Protein AF-A0A385Z1X9-F1 (afdb_monomer_lite)

pLDDT: mean 89.89, std 8.9, range [44.81, 96.81]

Radius of gyration: 25.48 Å; chains: 1; bounding box: 55×31×73 Å

Organism: NCBI:txid2320867

Structure (mmCIF, N/CA/C/O backbone):
data_AF-A0A385Z1X9-F1
#
_entry.id   AF-A0A385Z1X9-F1
#
loop_
_atom_site.group_PDB
_atom_site.id
_atom_site.type_symbol
_atom_site.label_atom_id
_atom_site.label_alt_id
_atom_site.label_comp_id
_atom_site.label_asym_id
_atom_site.label_entity_id
_atom_site.label_seq_id
_atom_site.pdbx_PDB_ins_code
_atom_site.Cartn_x
_atom_site.Cartn_y
_atom_site.Cartn_z
_atom_site.occupancy
_atom_site.B_iso_or_equiv
_atom_site.auth_seq_id
_atom_site.auth_comp_id
_atom_site.auth_asym_id
_atom_site.auth_atom_id
_atom_site.pdbx_PDB_model_nu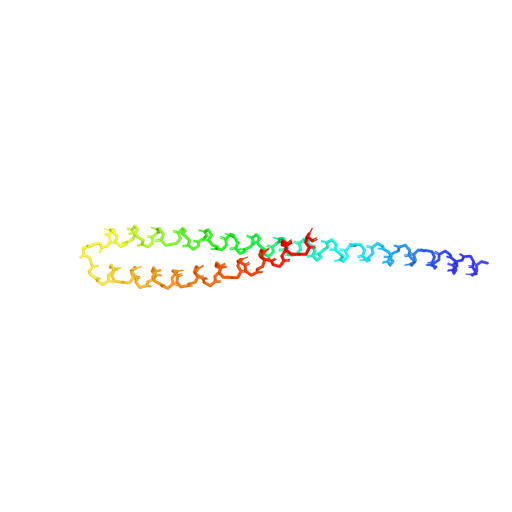m
ATOM 1 N N . MET A 1 1 ? 32.410 11.685 -45.704 1.00 73.31 1 MET A N 1
ATOM 2 C CA . MET A 1 1 ? 31.938 12.490 -44.552 1.00 73.31 1 MET A CA 1
ATOM 3 C C . MET A 1 1 ? 30.573 12.002 -44.092 1.00 73.31 1 MET A C 1
ATOM 5 O O . MET A 1 1 ? 30.471 11.574 -42.953 1.00 73.31 1 MET A O 1
ATOM 9 N N . GLU A 1 2 ? 29.567 11.971 -44.970 1.00 85.19 2 GLU A N 1
ATOM 10 C CA . GLU A 1 2 ? 28.208 11.497 -44.642 1.00 85.19 2 GLU A CA 1
ATOM 11 C C . GLU A 1 2 ? 28.159 10.044 -44.138 1.00 85.19 2 GLU A C 1
ATOM 13 O O . GLU A 1 2 ? 27.526 9.781 -43.122 1.00 85.19 2 GLU A O 1
ATOM 18 N N . GLU A 1 3 ? 28.902 9.116 -44.752 1.00 89.88 3 GLU A N 1
ATOM 19 C CA . GLU A 1 3 ? 28.977 7.720 -44.278 1.00 89.88 3 GLU A CA 1
ATOM 20 C C . GLU A 1 3 ? 29.574 7.586 -42.870 1.00 89.88 3 GLU A C 1
ATOM 22 O O . GLU A 1 3 ? 29.075 6.814 -42.057 1.00 89.88 3 GLU A O 1
ATOM 27 N N . LEU A 1 4 ? 30.609 8.366 -42.538 1.00 92.19 4 LEU A N 1
ATOM 28 C CA . LEU A 1 4 ? 31.213 8.352 -41.198 1.00 92.19 4 LEU A CA 1
ATOM 29 C C . LEU A 1 4 ? 30.242 8.895 -40.143 1.00 92.19 4 LEU A C 1
ATOM 31 O O . LEU A 1 4 ? 30.178 8.368 -39.033 1.00 92.19 4 LEU A O 1
ATOM 35 N N . ILE A 1 5 ? 29.457 9.915 -40.505 1.00 92.31 5 ILE A N 1
ATOM 36 C CA . ILE A 1 5 ? 28.384 10.450 -39.660 1.00 92.31 5 ILE A CA 1
ATOM 37 C C . ILE A 1 5 ? 27.288 9.395 -39.474 1.00 92.31 5 ILE A C 1
ATOM 39 O O . ILE A 1 5 ? 26.833 9.193 -38.352 1.00 92.31 5 ILE A O 1
ATOM 43 N N . ALA A 1 6 ? 26.902 8.683 -40.536 1.00 92.81 6 ALA A N 1
ATOM 44 C CA . ALA A 1 6 ? 25.884 7.638 -40.476 1.00 92.81 6 ALA A CA 1
ATOM 45 C C . ALA A 1 6 ? 26.318 6.449 -39.603 1.00 92.81 6 ALA A C 1
ATOM 47 O O . ALA A 1 6 ? 25.547 5.992 -38.760 1.00 92.81 6 ALA A O 1
ATOM 48 N N . ILE A 1 7 ? 27.565 5.988 -39.742 1.00 93.50 7 ILE A N 1
ATOM 49 C CA . ILE A 1 7 ? 28.143 4.927 -38.903 1.00 93.50 7 ILE A CA 1
ATOM 50 C C . ILE A 1 7 ? 28.199 5.381 -37.439 1.00 93.50 7 ILE A C 1
ATOM 52 O O . ILE A 1 7 ? 27.785 4.641 -36.545 1.00 93.50 7 ILE A O 1
ATOM 56 N N . GLY A 1 8 ? 28.654 6.612 -37.185 1.00 94.00 8 GLY A N 1
ATOM 57 C CA . GLY A 1 8 ? 28.674 7.191 -35.842 1.00 94.00 8 GLY A CA 1
ATOM 58 C C . GLY A 1 8 ? 27.276 7.277 -35.224 1.00 94.00 8 GLY A C 1
ATOM 59 O O . GLY A 1 8 ? 27.075 6.861 -34.084 1.00 94.00 8 GLY A O 1
ATOM 60 N N . ALA A 1 9 ? 26.288 7.741 -35.990 1.00 94.00 9 ALA A N 1
ATOM 61 C CA . ALA A 1 9 ? 24.898 7.820 -35.556 1.00 94.00 9 ALA A CA 1
ATOM 62 C C . ALA A 1 9 ? 24.305 6.435 -35.258 1.00 94.00 9 ALA A C 1
ATOM 64 O O . ALA A 1 9 ? 23.629 6.272 -34.244 1.00 94.00 9 ALA A O 1
ATOM 65 N N . ALA A 1 10 ? 24.596 5.426 -36.084 1.00 94.25 10 ALA A N 1
ATOM 66 C CA . ALA A 1 10 ? 24.143 4.054 -35.867 1.00 94.25 10 ALA A CA 1
ATOM 67 C C . ALA A 1 10 ? 24.723 3.450 -34.577 1.00 94.25 10 ALA A C 1
ATOM 69 O O . ALA A 1 10 ? 23.997 2.808 -33.817 1.00 94.25 10 ALA A O 1
ATOM 70 N N . LEU A 1 11 ? 26.004 3.702 -34.287 1.00 94.88 11 LEU A N 1
ATOM 71 C CA . LEU A 1 11 ? 26.640 3.267 -33.041 1.00 94.88 11 LEU A CA 1
ATOM 72 C C . LEU A 1 11 ? 26.021 3.953 -31.818 1.00 94.88 11 LEU A C 1
ATOM 74 O O . LEU A 1 11 ? 25.678 3.280 -30.846 1.00 94.88 11 LEU A O 1
ATOM 78 N N . ILE A 1 12 ? 25.827 5.274 -31.876 1.00 95.06 12 ILE A N 1
ATOM 79 C CA . ILE A 1 12 ? 25.201 6.040 -30.788 1.00 95.06 12 ILE A CA 1
ATOM 80 C C . ILE A 1 12 ? 23.765 5.563 -30.555 1.00 95.06 12 ILE A C 1
ATOM 82 O O . ILE A 1 12 ? 23.380 5.323 -29.412 1.00 95.06 12 ILE A O 1
ATOM 86 N N . ALA A 1 13 ? 22.986 5.370 -31.621 1.00 93.88 13 ALA A N 1
ATOM 87 C CA . ALA A 1 13 ? 21.621 4.867 -31.532 1.00 93.88 13 ALA A CA 1
ATOM 88 C C . ALA A 1 13 ? 21.574 3.449 -30.943 1.00 93.88 13 ALA A C 1
ATOM 90 O O . ALA A 1 13 ? 20.731 3.168 -30.092 1.00 93.88 13 ALA A O 1
ATOM 91 N N . GLY A 1 14 ? 22.505 2.573 -31.334 1.00 95.50 14 GLY A N 1
ATOM 92 C CA . GLY A 1 14 ? 22.627 1.227 -30.775 1.00 95.50 14 GLY A CA 1
ATOM 93 C C . GLY A 1 14 ? 22.925 1.239 -29.274 1.00 95.50 14 GLY A C 1
ATOM 94 O O . GLY A 1 14 ? 22.247 0.558 -28.502 1.00 95.50 14 GLY A O 1
ATOM 95 N N . LEU A 1 15 ? 23.886 2.058 -28.839 1.00 94.75 15 LEU A N 1
ATOM 96 C CA . LEU A 1 15 ? 24.222 2.219 -27.420 1.00 94.75 15 LEU A CA 1
ATOM 97 C C . LEU A 1 15 ? 23.061 2.823 -26.621 1.00 94.75 15 LEU A C 1
ATOM 99 O O . LEU A 1 15 ? 22.746 2.339 -25.533 1.00 94.75 15 LEU A O 1
ATOM 103 N N . ALA A 1 16 ? 22.387 3.832 -27.172 1.00 94.44 16 ALA A N 1
ATOM 104 C CA . ALA A 1 16 ? 21.220 4.444 -26.549 1.00 94.44 16 ALA A CA 1
ATOM 105 C C . ALA A 1 16 ? 20.064 3.443 -26.402 1.00 94.44 16 ALA A C 1
ATOM 107 O O . ALA A 1 16 ? 19.443 3.380 -25.344 1.00 94.44 16 ALA A O 1
ATOM 108 N N . ALA A 1 17 ? 19.805 2.618 -27.420 1.00 94.69 17 ALA A N 1
ATOM 109 C CA . ALA A 1 17 ? 18.778 1.581 -27.368 1.00 94.69 17 ALA A CA 1
ATOM 110 C C . ALA A 1 17 ? 19.089 0.510 -26.308 1.00 94.69 17 ALA A C 1
ATOM 112 O O . ALA A 1 17 ? 18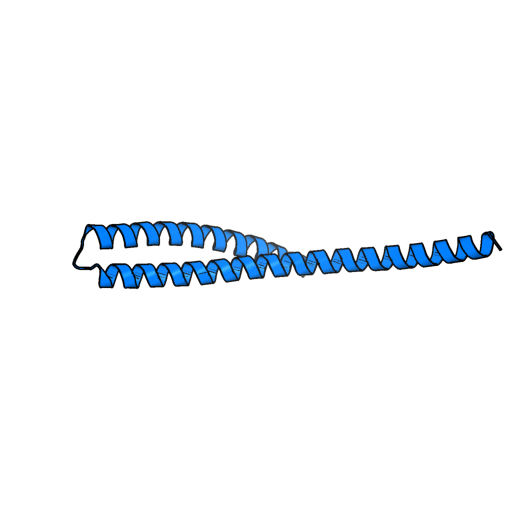.196 0.096 -25.564 1.00 94.69 17 ALA A O 1
ATOM 113 N N . LEU A 1 18 ? 20.354 0.091 -26.195 1.00 94.31 18 LEU A N 1
ATOM 114 C CA . LEU A 1 18 ? 20.796 -0.836 -25.148 1.00 94.31 18 LEU A CA 1
ATOM 115 C C . LEU A 1 18 ? 20.613 -0.235 -23.751 1.00 94.31 18 LEU A C 1
ATOM 117 O O . LEU A 1 18 ? 20.032 -0.880 -22.876 1.00 94.31 18 LEU A O 1
ATOM 121 N N . TYR A 1 19 ? 21.038 1.015 -23.558 1.00 95.12 19 TYR A N 1
ATOM 122 C CA . TYR A 1 19 ? 20.876 1.714 -22.286 1.00 95.12 19 TYR A CA 1
ATOM 123 C C . TYR A 1 19 ? 19.399 1.904 -21.920 1.00 95.12 19 TYR A C 1
ATOM 125 O O . TYR A 1 19 ? 19.001 1.636 -20.788 1.00 95.12 19 TYR A O 1
ATOM 133 N N . ALA A 1 20 ? 18.558 2.289 -22.884 1.00 93.12 20 ALA A N 1
ATOM 134 C CA . ALA A 1 20 ? 17.119 2.424 -22.689 1.00 93.12 20 ALA A CA 1
ATOM 135 C C . ALA A 1 20 ? 16.472 1.096 -22.270 1.00 93.12 20 ALA A C 1
ATOM 137 O O . ALA A 1 20 ? 15.628 1.078 -21.376 1.00 93.12 20 ALA A O 1
ATOM 138 N N . ARG A 1 21 ? 16.901 -0.031 -22.852 1.00 92.88 21 ARG A N 1
ATOM 139 C CA . ARG A 1 21 ? 16.410 -1.361 -22.468 1.00 92.88 21 ARG A CA 1
ATOM 140 C C . ARG A 1 21 ? 16.768 -1.713 -21.023 1.00 92.88 21 ARG A C 1
ATOM 142 O O . ARG A 1 21 ? 15.917 -2.231 -20.302 1.00 92.88 21 ARG A O 1
ATOM 149 N N . TRP A 1 22 ? 17.998 -1.441 -20.591 1.00 92.94 22 TRP A N 1
ATOM 150 C CA . TRP A 1 22 ? 18.405 -1.659 -19.198 1.00 92.94 22 TRP A CA 1
ATOM 151 C C . TRP A 1 22 ? 17.672 -0.729 -18.238 1.00 92.94 22 TRP A C 1
ATOM 153 O O . TRP A 1 22 ? 17.151 -1.183 -17.223 1.00 92.94 22 TRP A O 1
ATOM 163 N N . SER A 1 23 ? 17.556 0.548 -18.597 1.00 91.00 23 SER A N 1
ATOM 164 C CA . SER A 1 23 ? 16.826 1.538 -17.810 1.00 91.00 23 SER A CA 1
ATOM 165 C C . SER A 1 23 ? 15.356 1.154 -17.638 1.00 91.00 23 SER A C 1
ATOM 167 O O . SER A 1 23 ? 14.844 1.218 -16.525 1.00 91.00 23 SER A O 1
ATOM 169 N N . ALA A 1 24 ? 14.693 0.668 -18.691 1.00 91.44 24 ALA A N 1
ATOM 170 C CA . ALA A 1 24 ? 13.314 0.193 -18.611 1.00 91.44 24 ALA A CA 1
ATOM 171 C C . ALA A 1 24 ? 13.164 -1.020 -17.677 1.00 91.44 24 ALA A C 1
ATOM 173 O O . ALA A 1 24 ? 12.196 -1.105 -16.920 1.00 91.44 24 ALA A O 1
ATOM 174 N N . HIS A 1 25 ? 14.124 -1.949 -17.705 1.00 87.62 25 HIS A N 1
ATOM 175 C CA . HIS A 1 25 ? 14.111 -3.113 -16.821 1.00 87.62 25 HIS A CA 1
ATOM 176 C C . HIS A 1 25 ? 14.286 -2.714 -15.349 1.00 87.62 25 HIS A C 1
ATOM 178 O O . HIS A 1 25 ? 13.511 -3.149 -14.495 1.00 87.62 25 HIS A O 1
ATOM 184 N N . GLU A 1 26 ? 15.244 -1.834 -15.057 1.00 88.12 26 GLU A N 1
ATOM 185 C CA . GLU A 1 26 ? 15.481 -1.363 -13.690 1.00 88.12 26 GLU A CA 1
ATOM 186 C C . GLU A 1 26 ? 14.323 -0.493 -13.185 1.00 88.12 26 GLU A C 1
ATOM 188 O O . GLU A 1 26 ? 13.895 -0.632 -12.042 1.00 88.12 26 GLU A O 1
ATOM 193 N N . ALA A 1 27 ? 13.740 0.344 -14.050 1.00 88.25 27 ALA A N 1
ATOM 194 C CA . ALA A 1 27 ? 12.565 1.144 -13.719 1.00 88.25 27 ALA A CA 1
ATOM 195 C C . ALA A 1 27 ? 11.354 0.271 -13.365 1.00 88.25 27 ALA A C 1
ATOM 197 O O . ALA A 1 27 ? 10.645 0.583 -12.409 1.00 88.25 27 ALA A O 1
ATOM 198 N N . LYS A 1 28 ? 11.131 -0.843 -14.080 1.00 88.19 28 LYS A N 1
ATOM 199 C CA . LYS A 1 28 ? 10.066 -1.798 -13.739 1.00 88.19 28 LYS A CA 1
ATOM 200 C C . LYS A 1 28 ? 10.278 -2.366 -12.334 1.00 88.19 28 LYS A C 1
ATOM 202 O O . LYS A 1 28 ? 9.388 -2.273 -11.496 1.00 88.19 28 LYS A O 1
ATOM 207 N N . LYS A 1 29 ? 11.485 -2.856 -12.053 1.00 85.25 29 LYS A N 1
ATOM 208 C CA . LYS A 1 29 ? 11.848 -3.413 -10.745 1.00 85.25 29 LYS A CA 1
ATOM 209 C C . LYS A 1 29 ? 11.712 -2.387 -9.615 1.00 85.25 29 LYS A C 1
ATOM 211 O O . LYS A 1 29 ? 11.183 -2.702 -8.551 1.00 85.25 29 LYS A O 1
ATOM 216 N N . ALA A 1 30 ? 12.163 -1.156 -9.845 1.00 86.19 30 ALA A N 1
ATOM 217 C CA . ALA A 1 30 ? 12.029 -0.066 -8.886 1.00 86.19 30 ALA A CA 1
ATOM 218 C C . ALA A 1 30 ? 10.557 0.294 -8.634 1.00 86.19 30 ALA A C 1
ATOM 220 O O . ALA A 1 30 ? 10.183 0.554 -7.492 1.00 86.19 30 ALA A O 1
ATOM 221 N N . ASN A 1 31 ? 9.715 0.266 -9.670 1.00 88.44 31 ASN A N 1
ATOM 222 C CA . ASN A 1 31 ? 8.280 0.507 -9.548 1.00 88.44 31 ASN A CA 1
ATOM 223 C C . ASN A 1 31 ? 7.590 -0.597 -8.737 1.00 88.44 31 ASN A C 1
ATOM 225 O O . ASN A 1 31 ? 6.807 -0.296 -7.840 1.00 88.44 31 ASN A O 1
ATOM 229 N N . ASP A 1 32 ? 7.937 -1.862 -8.972 1.00 86.75 32 ASP A N 1
ATOM 230 C CA . ASP A 1 32 ? 7.363 -2.976 -8.216 1.00 86.75 32 ASP A CA 1
ATOM 231 C C . ASP A 1 32 ? 7.734 -2.905 -6.721 1.00 86.75 32 ASP A C 1
ATOM 233 O O . ASP A 1 32 ? 6.871 -3.056 -5.851 1.00 86.75 32 ASP A O 1
ATOM 237 N N . ILE A 1 33 ? 8.994 -2.575 -6.405 1.00 87.19 33 ILE A N 1
ATOM 238 C CA . ILE A 1 33 ? 9.446 -2.316 -5.026 1.00 87.19 33 ILE A CA 1
ATOM 239 C C . ILE A 1 33 ? 8.729 -1.092 -4.439 1.00 87.19 33 ILE A C 1
ATOM 241 O O . ILE A 1 33 ? 8.257 -1.131 -3.302 1.00 87.19 33 ILE A O 1
ATOM 245 N N . GLY A 1 34 ? 8.626 -0.007 -5.208 1.00 89.69 34 GLY A N 1
ATOM 246 C CA . GLY A 1 34 ? 7.946 1.222 -4.803 1.00 89.69 34 GLY A CA 1
ATOM 247 C C . GLY A 1 34 ? 6.474 0.984 -4.471 1.00 89.69 34 GLY A C 1
ATOM 248 O O . GLY A 1 34 ? 5.991 1.454 -3.441 1.00 89.69 34 GLY A O 1
ATOM 249 N N . ARG A 1 35 ? 5.779 0.183 -5.283 1.00 90.62 35 ARG A N 1
ATOM 250 C CA . ARG A 1 35 ? 4.390 -0.214 -5.046 1.00 90.62 35 ARG A CA 1
ATOM 251 C C . ARG A 1 35 ? 4.250 -1.036 -3.769 1.00 90.62 35 ARG A C 1
ATOM 253 O O . ARG A 1 35 ? 3.362 -0.746 -2.970 1.00 90.62 35 ARG A O 1
ATOM 260 N N . LEU A 1 36 ? 5.119 -2.024 -3.547 1.00 90.56 36 LEU A N 1
ATOM 261 C CA . LEU A 1 36 ? 5.087 -2.822 -2.319 1.00 90.56 36 LEU A CA 1
ATOM 262 C C . LEU A 1 36 ? 5.332 -1.950 -1.078 1.00 90.56 36 LEU A C 1
ATOM 264 O O . LEU A 1 36 ? 4.595 -2.053 -0.099 1.00 90.56 36 LEU A O 1
ATOM 268 N N . ASN A 1 37 ? 6.307 -1.041 -1.139 1.00 92.25 37 ASN A N 1
ATOM 269 C CA . ASN A 1 37 ? 6.578 -0.094 -0.058 1.00 92.25 37 ASN A CA 1
ATOM 270 C C . ASN A 1 37 ? 5.383 0.825 0.217 1.00 92.25 37 ASN A C 1
ATOM 272 O O . ASN A 1 37 ? 5.046 1.051 1.378 1.00 92.25 37 ASN A O 1
ATOM 276 N N . ALA A 1 38 ? 4.706 1.315 -0.825 1.00 93.69 38 ALA A N 1
ATOM 277 C CA . ALA A 1 38 ? 3.501 2.123 -0.669 1.00 93.69 38 ALA A CA 1
ATOM 278 C C . ALA A 1 38 ? 2.371 1.340 0.023 1.00 93.69 38 ALA A C 1
ATOM 280 O O . ALA A 1 38 ? 1.722 1.867 0.926 1.00 93.69 38 ALA A O 1
ATOM 281 N N . LEU A 1 39 ? 2.167 0.068 -0.338 1.00 94.12 39 LEU A N 1
ATOM 282 C CA . LEU A 1 39 ? 1.178 -0.793 0.316 1.00 94.12 39 LEU A CA 1
ATOM 283 C C . LEU A 1 39 ? 1.526 -1.060 1.790 1.00 94.12 39 LEU A C 1
ATOM 285 O O . LEU A 1 39 ? 0.650 -0.995 2.653 1.00 94.12 39 LEU A O 1
ATOM 289 N N . LEU A 1 40 ? 2.799 -1.313 2.103 1.00 94.00 40 LEU A N 1
ATOM 290 C CA . LEU A 1 40 ? 3.264 -1.493 3.483 1.00 94.00 40 LEU A CA 1
ATOM 291 C C . LEU A 1 40 ? 3.089 -0.216 4.318 1.00 94.00 40 LEU A C 1
ATOM 293 O O . LEU A 1 40 ? 2.645 -0.292 5.464 1.00 94.00 40 LEU A O 1
ATOM 297 N N . ALA A 1 41 ? 3.374 0.951 3.737 1.00 95.12 41 ALA A N 1
ATOM 298 C CA . ALA A 1 41 ? 3.138 2.240 4.381 1.00 95.12 41 ALA A CA 1
A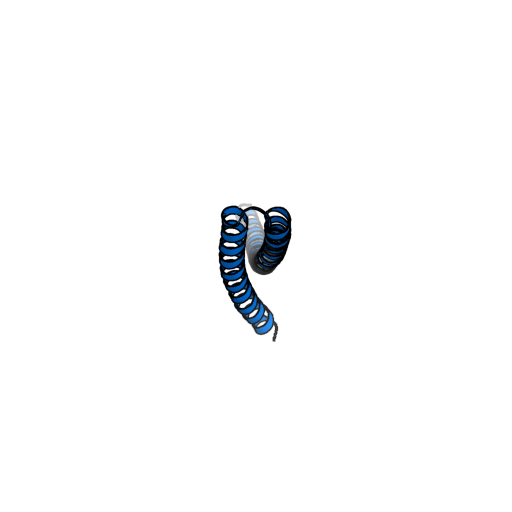TOM 299 C C . ALA A 1 41 ? 1.641 2.482 4.642 1.00 95.12 41 ALA A C 1
ATOM 301 O O . ALA A 1 41 ? 1.271 2.903 5.737 1.00 95.12 41 ALA A O 1
ATOM 302 N N . LEU A 1 42 ? 0.767 2.145 3.685 1.00 94.94 42 LEU A N 1
ATOM 303 C CA . LEU A 1 42 ? -0.688 2.210 3.868 1.00 94.94 42 LEU A CA 1
ATOM 304 C C . LEU A 1 42 ? -1.168 1.289 4.994 1.00 94.94 42 LEU A C 1
ATOM 306 O O . LEU A 1 42 ? -1.975 1.702 5.824 1.00 94.94 42 LEU A O 1
ATOM 310 N N . ARG A 1 43 ? -0.645 0.059 5.062 1.00 95.06 43 ARG A N 1
ATOM 311 C CA . ARG A 1 43 ? -0.946 -0.884 6.147 1.00 95.06 43 ARG A CA 1
ATOM 312 C C . ARG A 1 43 ? -0.585 -0.293 7.511 1.00 95.06 43 ARG A C 1
ATOM 314 O O . ARG A 1 43 ? -1.405 -0.331 8.425 1.00 95.06 43 ARG A O 1
ATOM 321 N N . GLN A 1 44 ? 0.617 0.267 7.636 1.00 96.19 44 GLN A N 1
ATOM 322 C CA . GLN A 1 44 ? 1.072 0.915 8.867 1.00 96.19 44 GLN A CA 1
ATOM 323 C C . GLN A 1 44 ? 0.162 2.089 9.251 1.00 96.19 44 GLN A C 1
ATOM 325 O O . GLN A 1 44 ? -0.286 2.181 10.393 1.00 96.19 44 GLN A O 1
ATOM 330 N N . HIS A 1 45 ? -0.184 2.935 8.282 1.00 96.00 45 HIS A N 1
ATOM 331 C CA . HIS A 1 45 ? -1.068 4.072 8.503 1.00 96.00 45 HIS A CA 1
ATOM 332 C C . HIS A 1 45 ? -2.466 3.652 8.989 1.00 96.00 45 HIS A C 1
ATOM 334 O O . HIS A 1 45 ? -3.005 4.245 9.924 1.00 96.00 45 HIS A O 1
ATOM 340 N N . TYR A 1 46 ? -3.050 2.596 8.415 1.00 95.75 46 TYR A N 1
ATOM 341 C CA . TYR A 1 46 ? -4.342 2.086 8.880 1.00 95.75 46 TYR A CA 1
ATOM 342 C C . TYR A 1 46 ? -4.283 1.539 10.306 1.00 95.75 46 TYR A C 1
ATOM 344 O O . TYR A 1 46 ? -5.195 1.806 11.086 1.00 95.75 46 TYR A O 1
ATOM 352 N N . LEU A 1 47 ? -3.205 0.849 10.684 1.00 96.00 47 LEU A N 1
ATOM 353 C CA . LEU A 1 47 ? -3.014 0.384 12.061 1.00 96.00 47 LEU A CA 1
ATOM 354 C C . LEU A 1 47 ? -2.933 1.551 13.056 1.00 96.00 47 LEU A C 1
ATOM 356 O O . LEU A 1 47 ? -3.514 1.486 14.141 1.00 96.00 47 LEU A O 1
ATOM 360 N N . GLU A 1 48 ? -2.260 2.639 12.685 1.00 96.81 48 GLU A N 1
ATOM 361 C CA . GLU A 1 48 ? -2.193 3.856 13.500 1.00 96.81 48 GLU A CA 1
ATOM 362 C C . GLU A 1 48 ? -3.565 4.518 13.658 1.00 96.81 48 GLU A C 1
ATOM 364 O O . GLU A 1 48 ? -3.955 4.864 14.776 1.00 96.81 48 GLU A O 1
ATOM 369 N N . 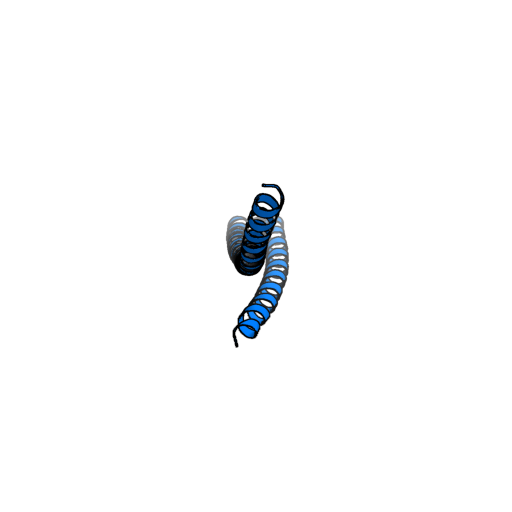LEU A 1 49 ? -4.333 4.628 12.568 1.00 95.56 49 LEU A N 1
ATOM 370 C CA . LEU A 1 49 ? -5.703 5.141 12.606 1.00 95.56 49 LEU A CA 1
ATOM 371 C C . LEU A 1 49 ? -6.609 4.267 13.479 1.00 95.56 49 LEU A C 1
ATOM 373 O O . LEU A 1 49 ? -7.375 4.795 14.282 1.00 95.56 49 LEU A O 1
ATOM 377 N N . MET A 1 50 ? -6.503 2.942 13.378 1.00 95.44 50 MET A N 1
ATOM 378 C CA . MET A 1 50 ? -7.261 2.010 14.217 1.00 95.44 50 MET A CA 1
ATOM 379 C C . MET A 1 50 ? -6.921 2.191 15.699 1.00 95.44 50 MET A C 1
ATOM 381 O O . MET A 1 50 ? -7.824 2.285 16.528 1.00 95.44 50 MET A O 1
ATOM 385 N N . ASN A 1 51 ? -5.636 2.316 16.040 1.00 95.81 51 ASN A N 1
ATOM 386 C CA . ASN A 1 51 ? -5.204 2.598 17.410 1.00 95.81 51 ASN A CA 1
ATOM 387 C C . ASN A 1 51 ? -5.750 3.946 17.913 1.00 95.81 51 ASN A C 1
ATOM 389 O O . ASN A 1 51 ? -6.188 4.065 19.057 1.00 95.81 51 ASN A O 1
ATOM 393 N N . HIS A 1 52 ? -5.781 4.962 17.048 1.00 95.50 52 HIS A N 1
ATOM 394 C CA . HIS A 1 52 ? -6.405 6.242 17.368 1.00 95.50 52 HIS A CA 1
ATOM 395 C C . HIS A 1 52 ? -7.908 6.094 17.648 1.00 95.50 52 HIS A C 1
ATOM 397 O O . HIS A 1 52 ? -8.389 6.649 18.632 1.00 95.50 52 HIS A O 1
ATOM 403 N N . GLN A 1 53 ? -8.646 5.311 16.851 1.00 92.56 53 GLN A N 1
ATOM 404 C CA . GLN A 1 53 ? -10.073 5.060 17.096 1.00 92.56 53 GLN A CA 1
ATOM 405 C C . GLN A 1 53 ? -10.323 4.332 18.421 1.00 92.56 53 GLN A C 1
ATOM 407 O O . GLN A 1 53 ? -11.273 4.662 19.126 1.00 92.56 53 GLN A O 1
ATOM 412 N N . VAL A 1 54 ? -9.450 3.395 18.806 1.00 93.75 54 VAL A N 1
ATOM 413 C CA . VAL A 1 54 ? -9.531 2.725 20.115 1.00 93.75 54 VAL A CA 1
ATOM 414 C C . VAL A 1 54 ? -9.391 3.738 21.253 1.00 93.75 54 VAL A C 1
ATOM 416 O O . VAL A 1 54 ? -10.230 3.772 22.153 1.00 93.75 54 VAL A O 1
ATOM 419 N N . LYS A 1 55 ? -8.386 4.619 21.184 1.00 94.81 55 LYS A N 1
ATOM 420 C CA . LYS A 1 55 ? -8.188 5.688 22.178 1.00 94.81 55 LYS A CA 1
ATOM 421 C C . LYS A 1 55 ? -9.351 6.680 22.198 1.00 94.81 55 LYS A C 1
ATOM 423 O O . LYS A 1 55 ? -9.764 7.127 23.264 1.00 94.81 55 LYS A O 1
ATOM 428 N N . LEU A 1 56 ? -9.897 7.010 21.029 1.00 92.50 56 LEU A N 1
ATOM 429 C CA . LEU A 1 56 ? -11.042 7.906 20.902 1.00 92.50 56 LEU A CA 1
ATOM 430 C C . LEU A 1 56 ? -12.299 7.298 21.537 1.00 92.50 56 LEU A C 1
ATOM 432 O O . LEU A 1 56 ? -13.008 7.989 22.262 1.00 92.50 56 LEU A O 1
ATOM 436 N N . ALA A 1 57 ? -12.547 6.005 21.323 1.00 92.19 57 ALA A N 1
ATOM 437 C CA . ALA A 1 57 ? -13.646 5.284 21.958 1.00 92.19 57 ALA A CA 1
ATOM 438 C C . ALA A 1 57 ? -13.505 5.254 23.490 1.00 92.19 57 ALA A C 1
ATOM 440 O O . ALA A 1 57 ? -14.495 5.407 24.202 1.00 92.19 57 ALA A O 1
ATOM 441 N N . GLU A 1 58 ? -12.283 5.103 24.007 1.00 92.12 58 GLU A N 1
ATOM 442 C CA . GLU A 1 58 ? -12.009 5.155 25.447 1.00 92.12 58 GLU A CA 1
ATOM 443 C C . GLU A 1 58 ? -12.237 6.558 26.031 1.00 92.12 58 GLU A C 1
ATOM 445 O O . GLU A 1 58 ? -12.854 6.703 27.090 1.00 92.12 58 GLU A O 1
ATOM 450 N N . PHE A 1 59 ? -11.798 7.601 25.322 1.00 92.38 59 PHE A N 1
ATOM 451 C CA . PHE A 1 59 ? -12.034 8.993 25.706 1.00 92.38 59 PHE A CA 1
ATOM 452 C C . PHE A 1 59 ? -13.529 9.345 25.701 1.00 92.38 59 PHE A C 1
ATOM 454 O O . PHE A 1 59 ? -14.029 9.986 26.624 1.00 92.38 59 PHE A O 1
ATOM 461 N N . LEU A 1 60 ? -14.262 8.873 24.690 1.00 91.12 60 LEU A N 1
ATOM 462 C CA . LEU A 1 60 ? -15.691 9.117 24.504 1.00 91.12 60 LEU A CA 1
ATOM 463 C C . LEU A 1 60 ? -16.588 8.112 25.236 1.00 91.12 60 LEU A C 1
ATOM 465 O O . LEU A 1 60 ? -17.785 8.080 24.966 1.00 91.12 60 LEU A O 1
ATOM 469 N N . LYS A 1 61 ? -16.066 7.335 26.193 1.00 89.06 61 LYS A N 1
ATOM 470 C CA . LYS A 1 61 ? -16.829 6.304 26.926 1.00 89.06 61 LYS A CA 1
ATOM 471 C C . LYS A 1 61 ? -18.112 6.807 27.600 1.00 89.06 61 LYS A C 1
ATOM 473 O O . LYS A 1 61 ? -19.014 6.021 27.871 1.00 89.06 61 LYS A O 1
ATOM 478 N N . SER A 1 62 ? -18.187 8.103 27.903 1.00 88.69 62 SER A N 1
ATOM 479 C CA . SER A 1 62 ? -19.361 8.771 28.480 1.00 88.69 62 SER A CA 1
ATOM 480 C C . SER A 1 62 ? -20.438 9.123 27.448 1.00 88.69 62 SER A C 1
ATOM 482 O O . SER A 1 62 ? -21.553 9.469 27.826 1.00 88.69 62 SER A O 1
ATOM 484 N N . SER A 1 63 ? -20.122 9.026 26.156 1.00 91.44 63 SER A N 1
ATOM 485 C CA . SER A 1 63 ? -21.013 9.282 25.029 1.00 91.44 63 SER A CA 1
ATOM 486 C C . SER A 1 63 ? -21.222 7.995 24.219 1.00 91.44 63 SER A C 1
ATOM 488 O O . SER A 1 63 ? -20.341 7.589 23.451 1.00 91.44 63 SER A O 1
ATOM 490 N N . PRO A 1 64 ? -22.391 7.339 24.350 1.00 87.62 64 PRO A N 1
ATOM 491 C CA . PRO A 1 64 ? -22.706 6.125 23.599 1.00 87.62 64 PRO A CA 1
ATOM 492 C C . PRO A 1 64 ? -22.620 6.320 22.080 1.00 87.62 64 PRO A C 1
ATOM 494 O O . PRO A 1 64 ? -22.074 5.466 21.386 1.00 87.62 64 PRO A O 1
ATOM 497 N N . SER A 1 65 ? -23.078 7.469 21.569 1.00 90.00 65 SER A N 1
ATOM 498 C CA . SER A 1 65 ? -23.021 7.798 20.139 1.00 90.00 65 SER A CA 1
ATOM 499 C C . SER A 1 65 ? -21.588 8.018 19.648 1.00 90.00 65 SER A C 1
ATOM 501 O O . SER A 1 65 ? -21.225 7.525 18.583 1.00 90.00 65 SER A O 1
ATOM 503 N N . GLY A 1 66 ? -20.745 8.691 20.440 1.00 86.56 66 GLY A N 1
ATOM 504 C CA . GLY A 1 66 ? -19.329 8.889 20.112 1.00 86.56 66 GLY A CA 1
ATOM 505 C C . GLY A 1 66 ? -18.531 7.583 20.121 1.00 86.56 66 GLY A C 1
ATOM 506 O O . GLY A 1 66 ? -17.713 7.340 19.236 1.00 86.56 66 GLY A O 1
ATOM 507 N N . THR A 1 67 ? -18.822 6.702 21.080 1.00 90.19 67 THR A N 1
ATOM 508 C CA . THR A 1 67 ? -18.203 5.370 21.161 1.00 90.19 67 THR A CA 1
ATOM 509 C C . THR A 1 67 ? -18.631 4.484 19.990 1.00 90.19 67 THR A C 1
ATOM 511 O O . THR A 1 67 ? -17.810 3.758 19.430 1.00 90.19 67 THR A O 1
ATOM 514 N N . GLN A 1 68 ? -19.907 4.542 19.597 1.00 92.81 68 GLN A N 1
ATOM 515 C CA . GLN A 1 68 ? -20.417 3.792 18.454 1.00 92.81 68 GLN A CA 1
ATOM 516 C C . GLN A 1 68 ? -19.781 4.262 17.139 1.00 92.81 68 GLN A C 1
ATOM 518 O O . GLN A 1 68 ? -19.267 3.429 16.397 1.00 92.81 68 GLN A O 1
ATOM 523 N N . ALA A 1 69 ? -19.703 5.574 16.902 1.00 92.50 69 ALA A N 1
ATOM 524 C CA . ALA A 1 69 ? -19.068 6.125 15.703 1.00 92.50 69 ALA A CA 1
ATOM 525 C C . ALA A 1 69 ? -17.579 5.735 15.586 1.00 92.50 69 ALA A C 1
ATOM 527 O O . ALA A 1 69 ? -17.100 5.384 14.505 1.00 92.50 69 ALA A O 1
ATOM 528 N N . ALA A 1 70 ? -16.845 5.734 16.706 1.00 91.69 70 ALA A N 1
ATOM 529 C CA . ALA A 1 70 ? -15.452 5.284 16.735 1.00 91.69 70 ALA A CA 1
ATOM 530 C C . ALA A 1 70 ? -15.314 3.785 16.397 1.00 91.69 70 ALA A C 1
ATOM 532 O O . ALA A 1 70 ? -14.389 3.390 15.687 1.00 91.69 70 ALA A O 1
ATOM 533 N N . ARG A 1 71 ? -16.253 2.942 16.852 1.00 92.19 71 ARG A N 1
ATOM 534 C CA . ARG A 1 71 ? -16.287 1.503 16.528 1.00 92.19 71 ARG A CA 1
ATOM 535 C C . ARG A 1 71 ? -16.641 1.233 15.069 1.00 92.19 71 ARG A C 1
ATOM 537 O O . ARG A 1 71 ? -16.023 0.368 14.458 1.00 92.19 71 ARG A O 1
ATOM 544 N N . GLU A 1 72 ? -17.600 1.967 14.515 1.00 95.06 72 GLU A N 1
ATOM 545 C CA . GLU A 1 72 ? -17.967 1.873 13.096 1.00 95.06 72 GLU A CA 1
ATOM 546 C C . GLU A 1 72 ? -16.774 2.255 12.213 1.00 95.06 72 GLU A C 1
ATOM 548 O O . GLU A 1 72 ? -16.366 1.479 11.350 1.00 95.06 72 GLU A O 1
ATOM 553 N N . THR A 1 73 ? -16.111 3.372 12.530 1.00 93.81 73 THR A N 1
ATOM 554 C CA . THR A 1 73 ? -14.888 3.797 11.831 1.00 93.81 73 THR A CA 1
ATOM 555 C C . THR A 1 73 ? -13.772 2.756 11.958 1.00 93.81 73 THR A C 1
ATOM 557 O O . THR A 1 73 ? -13.070 2.470 10.989 1.00 93.81 73 THR A O 1
ATOM 560 N N . TYR A 1 74 ? -13.601 2.148 13.135 1.00 95.50 74 TYR A N 1
ATOM 561 C CA . TYR A 1 74 ? -12.637 1.064 13.327 1.00 95.50 74 TYR A CA 1
ATOM 562 C C . TYR A 1 74 ? -12.941 -0.142 12.424 1.00 95.50 74 TYR A C 1
ATOM 564 O O . TYR A 1 74 ? -12.028 -0.680 11.803 1.00 95.50 74 TYR A O 1
ATOM 572 N N . ALA A 1 75 ? -14.207 -0.555 12.316 1.00 95.00 75 ALA A N 1
ATOM 573 C CA . ALA A 1 75 ? -14.614 -1.677 11.469 1.00 95.00 75 ALA A CA 1
ATOM 574 C C . ALA A 1 75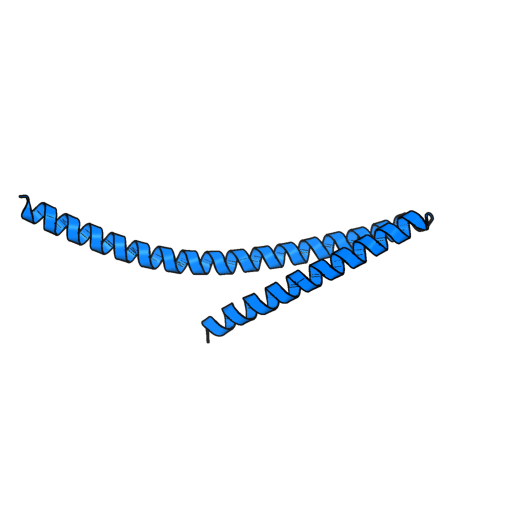 ? -14.394 -1.394 9.970 1.00 95.00 75 ALA A C 1
ATOM 576 O O . ALA A 1 75 ? -13.960 -2.274 9.219 1.00 95.00 75 ALA A O 1
ATOM 577 N N . GLU A 1 76 ? -14.629 -0.156 9.530 1.00 95.50 76 GLU A N 1
ATOM 578 C CA . GLU A 1 76 ? -14.295 0.274 8.169 1.00 95.50 76 GLU A CA 1
ATOM 579 C C . GLU A 1 76 ? -12.786 0.224 7.906 1.00 95.50 76 GLU A C 1
ATOM 581 O O . GLU A 1 76 ? -12.350 -0.244 6.850 1.00 95.50 76 GLU A O 1
ATOM 586 N N . LEU A 1 77 ? -11.979 0.694 8.862 1.00 94.75 77 LEU A N 1
ATOM 587 C CA . LEU A 1 77 ? -10.520 0.649 8.768 1.00 94.75 77 LEU A CA 1
ATOM 588 C C . LEU A 1 77 ? -9.997 -0.792 8.748 1.00 94.75 77 LEU A C 1
ATOM 590 O O . LEU A 1 77 ? -9.115 -1.085 7.946 1.00 94.75 77 LEU A O 1
ATOM 594 N N . ASP A 1 78 ? -10.570 -1.700 9.545 1.00 95.12 78 ASP A N 1
ATOM 595 C CA . ASP A 1 78 ? -10.224 -3.130 9.518 1.00 95.12 78 ASP A CA 1
ATOM 596 C C . ASP A 1 78 ? -10.522 -3.754 8.148 1.00 95.12 78 ASP A C 1
ATOM 598 O O . ASP A 1 78 ? -9.703 -4.486 7.590 1.00 95.12 78 ASP A O 1
ATOM 602 N N . THR A 1 79 ? -11.664 -3.407 7.548 1.00 96.31 79 THR A N 1
ATOM 603 C CA . THR A 1 79 ? -12.022 -3.877 6.201 1.00 96.31 79 THR A CA 1
ATOM 604 C C . THR A 1 79 ? -10.989 -3.416 5.168 1.00 96.31 79 THR A C 1
ATOM 606 O O . THR A 1 79 ? -10.449 -4.236 4.422 1.00 96.31 79 THR A O 1
ATOM 609 N N . LYS A 1 80 ? -10.627 -2.126 5.184 1.00 94.19 80 LYS A N 1
ATOM 610 C CA . LYS A 1 80 ? -9.595 -1.561 4.294 1.00 94.19 80 LYS A CA 1
ATOM 611 C C . LYS A 1 80 ? -8.218 -2.182 4.535 1.00 94.19 80 LYS A C 1
ATOM 613 O O . LYS A 1 80 ? -7.485 -2.455 3.586 1.00 94.19 80 LYS A O 1
ATOM 618 N N . LEU A 1 81 ? -7.867 -2.451 5.792 1.00 95.12 81 LEU A N 1
ATOM 619 C CA . LEU A 1 81 ? -6.613 -3.102 6.162 1.00 95.12 81 LEU A CA 1
ATOM 620 C C . LEU A 1 81 ? -6.528 -4.526 5.593 1.00 95.12 81 LEU A C 1
ATOM 622 O O . LEU A 1 81 ? -5.466 -4.927 5.109 1.00 95.12 81 LEU A O 1
ATOM 626 N N . ARG A 1 82 ? -7.631 -5.286 5.613 1.00 94.50 82 ARG A N 1
ATOM 627 C CA . ARG A 1 82 ? -7.705 -6.627 5.006 1.00 94.50 82 ARG A CA 1
ATOM 628 C C . ARG A 1 82 ? -7.555 -6.585 3.491 1.00 94.50 82 ARG A C 1
ATOM 630 O O . ARG A 1 82 ? -6.927 -7.478 2.927 1.00 94.50 82 ARG A O 1
ATOM 637 N N . ASP A 1 83 ? -8.108 -5.572 2.833 1.00 95.00 83 ASP A N 1
ATOM 638 C CA . ASP A 1 83 ? -7.948 -5.379 1.387 1.00 95.00 83 ASP A CA 1
ATOM 639 C C . ASP A 1 83 ? -6.491 -5.080 1.025 1.00 95.00 83 ASP A C 1
ATOM 641 O O . ASP A 1 83 ? -5.918 -5.747 0.163 1.00 95.00 83 ASP A O 1
ATOM 645 N N . VAL A 1 84 ? -5.853 -4.149 1.742 1.00 94.25 84 VAL A N 1
ATOM 646 C CA . VAL A 1 84 ? -4.428 -3.844 1.541 1.00 94.25 84 VAL A CA 1
ATOM 647 C C . VAL A 1 84 ? -3.554 -5.057 1.844 1.00 94.25 84 VAL A C 1
ATOM 649 O O . VAL A 1 84 ? -2.625 -5.336 1.093 1.00 94.25 84 VAL A O 1
ATOM 652 N N . SER A 1 85 ? -3.856 -5.812 2.900 1.00 93.00 85 SER A N 1
ATOM 653 C CA . SER A 1 85 ? -3.097 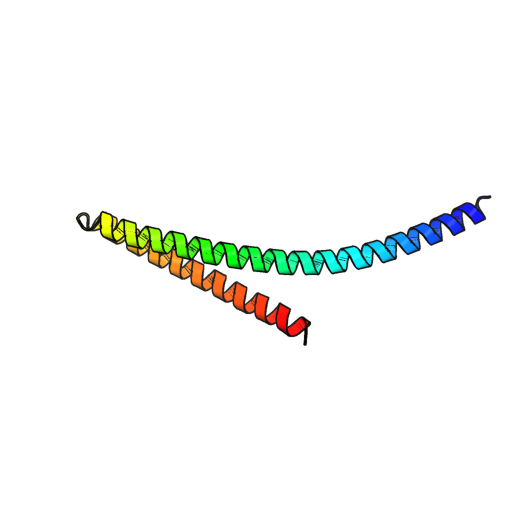-7.020 3.249 1.00 93.00 85 SER A CA 1
ATOM 654 C C . SER A 1 85 ? -3.196 -8.092 2.160 1.00 93.00 85 SER A C 1
ATOM 656 O O . SER A 1 85 ? -2.174 -8.659 1.785 1.00 93.00 85 SER A O 1
ATOM 658 N N . ARG A 1 86 ? -4.383 -8.298 1.569 1.00 93.88 86 ARG A N 1
ATOM 659 C CA . ARG A 1 86 ? -4.564 -9.194 0.413 1.00 93.88 86 ARG A CA 1
ATOM 660 C C . ARG A 1 86 ? -3.751 -8.750 -0.802 1.00 93.88 86 ARG A C 1
ATOM 662 O O . ARG A 1 86 ? -3.147 -9.580 -1.478 1.00 93.88 86 ARG A O 1
ATOM 669 N N . GLU A 1 87 ? -3.717 -7.450 -1.079 1.00 91.94 87 GLU A N 1
ATOM 670 C CA . GLU A 1 87 ? -2.929 -6.907 -2.188 1.00 91.94 87 GLU A CA 1
ATOM 671 C C . GLU A 1 87 ? -1.419 -7.064 -1.932 1.00 91.94 87 GLU A C 1
ATOM 673 O O . GLU A 1 87 ? -0.684 -7.450 -2.840 1.00 91.94 87 GLU A O 1
ATOM 678 N N . ILE A 1 88 ? -0.955 -6.855 -0.693 1.00 92.50 88 ILE A N 1
ATOM 679 C CA . ILE A 1 88 ? 0.436 -7.115 -0.289 1.00 92.50 88 ILE A CA 1
ATOM 680 C C . ILE A 1 88 ? 0.792 -8.583 -0.511 1.00 92.50 88 ILE A C 1
ATOM 682 O O . ILE A 1 88 ? 1.818 -8.858 -1.123 1.00 92.50 88 ILE A O 1
ATOM 686 N N . GLU A 1 89 ? -0.035 -9.521 -0.047 1.00 89.88 89 GLU A N 1
ATOM 687 C CA . GLU A 1 89 ? 0.212 -10.960 -0.201 1.00 89.88 89 GLU A CA 1
ATOM 688 C C . GLU A 1 89 ? 0.308 -11.361 -1.674 1.00 89.88 89 GLU A C 1
ATOM 690 O O . GLU A 1 89 ? 1.243 -12.059 -2.072 1.00 89.88 89 GLU A O 1
ATOM 695 N N . LYS A 1 90 ? -0.606 -10.854 -2.507 1.00 87.56 90 LYS A N 1
ATOM 696 C CA . LYS A 1 90 ? -0.596 -11.085 -3.954 1.00 87.56 90 LYS A CA 1
ATOM 697 C C . LYS A 1 90 ? 0.674 -10.540 -4.613 1.00 87.56 90 LYS A C 1
ATOM 699 O O . LYS A 1 90 ? 1.307 -11.242 -5.399 1.00 87.56 90 LYS A O 1
ATOM 704 N N . TYR A 1 91 ? 1.064 -9.305 -4.296 1.00 82.81 91 TYR A N 1
ATOM 705 C CA . TYR A 1 91 ? 2.261 -8.681 -4.872 1.00 82.81 91 TYR A CA 1
ATOM 706 C C . TYR A 1 91 ? 3.557 -9.313 -4.373 1.00 82.81 91 TYR A C 1
ATOM 708 O O . TYR A 1 91 ? 4.475 -9.537 -5.160 1.00 82.81 91 TYR A O 1
ATOM 716 N N . HIS A 1 92 ? 3.622 -9.644 -3.088 1.00 81.56 92 HIS A N 1
ATOM 717 C CA . HIS A 1 92 ? 4.749 -10.347 -2.497 1.00 81.56 92 HIS A CA 1
ATOM 718 C C . HIS A 1 92 ? 4.920 -11.740 -3.116 1.00 81.56 92 HIS A C 1
ATOM 720 O O . HIS A 1 92 ? 6.033 -12.102 -3.490 1.00 81.56 92 HIS A O 1
ATOM 726 N N . GLY A 1 93 ? 3.828 -12.492 -3.300 1.00 75.94 93 GLY A N 1
ATOM 727 C CA . GLY A 1 93 ? 3.851 -13.795 -3.971 1.00 75.94 93 GLY A CA 1
ATOM 728 C C . GLY A 1 93 ? 4.419 -13.717 -5.389 1.00 75.94 93 GLY A C 1
ATOM 729 O O . GLY A 1 93 ? 5.302 -14.498 -5.742 1.00 75.94 93 GLY A O 1
ATOM 730 N N . ASN A 1 94 ? 3.991 -12.722 -6.170 1.00 72.75 94 ASN A N 1
ATOM 731 C CA . ASN A 1 94 ? 4.505 -12.507 -7.524 1.00 72.75 94 ASN A CA 1
ATOM 732 C C . ASN A 1 94 ? 5.998 -12.134 -7.532 1.00 72.75 94 ASN A C 1
ATOM 734 O O . ASN A 1 94 ? 6.761 -12.677 -8.326 1.00 72.75 94 ASN A O 1
ATOM 738 N N . LEU A 1 95 ? 6.436 -11.254 -6.625 1.00 71.38 95 LEU A N 1
ATOM 739 C CA . LEU A 1 95 ? 7.835 -10.813 -6.549 1.00 71.38 95 LEU A CA 1
ATOM 740 C C . LEU A 1 95 ? 8.799 -11.912 -6.093 1.00 71.38 95 LEU A C 1
ATOM 742 O O . LEU A 1 95 ? 9.941 -11.957 -6.550 1.00 71.38 95 LEU A O 1
ATOM 746 N N . VAL A 1 96 ? 8.362 -12.781 -5.181 1.00 71.19 96 VAL A N 1
ATOM 747 C CA . VAL A 1 96 ? 9.174 -13.913 -4.714 1.00 71.19 96 VAL A CA 1
ATOM 748 C C . VAL A 1 96 ? 9.228 -15.010 -5.778 1.00 71.19 96 VAL A C 1
ATOM 750 O O . VAL A 1 96 ? 10.305 -15.549 -6.017 1.00 71.19 96 VAL A O 1
ATOM 753 N N . SER A 1 97 ? 8.115 -15.282 -6.469 1.00 65.88 97 SER A N 1
ATOM 754 C CA . SER A 1 97 ? 8.063 -16.277 -7.549 1.00 65.88 97 SER A CA 1
ATOM 755 C C . SER A 1 97 ? 8.860 -15.876 -8.794 1.00 65.88 97 SER A C 1
ATOM 757 O O . SER A 1 97 ? 9.345 -16.762 -9.483 1.00 65.88 97 SER A O 1
ATOM 759 N N . GLU A 1 98 ? 9.013 -14.583 -9.107 1.00 58.44 98 GLU A N 1
ATOM 760 C CA . GLU A 1 98 ? 9.876 -14.133 -10.217 1.00 58.44 98 GLU A CA 1
ATOM 761 C C . GLU A 1 98 ? 11.385 -14.264 -9.906 1.00 58.44 98 GLU A C 1
ATOM 763 O O . GLU A 1 98 ? 12.214 -14.111 -10.804 1.00 58.44 98 GLU A O 1
ATOM 768 N N . ARG A 1 99 ? 11.767 -14.532 -8.646 1.00 52.84 99 ARG A N 1
ATOM 769 C CA . ARG A 1 99 ? 13.169 -14.695 -8.212 1.00 52.84 99 ARG A CA 1
ATOM 770 C C . ARG A 1 99 ? 13.633 -16.147 -8.056 1.00 52.84 99 ARG A C 1
ATOM 772 O O . ARG A 1 99 ? 14.838 -16.338 -7.889 1.00 52.84 99 ARG A O 1
ATOM 779 N N . THR A 1 100 ? 12.723 -17.122 -8.061 1.00 44.81 100 THR A N 1
ATOM 780 C CA . THR A 1 100 ? 13.005 -18.569 -7.944 1.00 44.81 100 THR A CA 1
ATOM 781 C C . THR A 1 100 ? 12.880 -19.259 -9.288 1.00 44.81 100 THR A C 1
ATOM 783 O O . THR A 1 100 ? 13.798 -20.030 -9.633 1.00 44.81 100 THR A O 1
#

Foldseek 3Di:
DVVVVVVVVVVVVVVVVVVVVVVVVVVVVVVLVVVLVVLVVLLVVLVVLLVVLVVQLVVCVVPPVSNVVSVVVNVVSVVVSVVSVVVSVVSVVVVVVVVD

Secondary structure (DSSP, 8-state):
-HHHHHHHHHHHHHHHHHHHHHHHHHHHHHHHHHHHHHHHHHHHHHHHHHHHHHHHHHHTTT-HHHHHHHHHHHHHHHHHHHHHHHHHHHHHHHHHHTT-

Sequence (100 aa):
MEELIAIGAALIAGLAALYARWSAHEAKKANDIGRLNALLALRQHYLELMNHQVKLAEFLKSSPSGTQAARETYAELDTKLRDVSREIEKYHGNLVSERT